Protein AF-A0A4Q9HYD7-F1 (afdb_monomer_lite)

Foldseek 3Di:
DDDPPPPDDPVLLVLLVVVVVVLCVQCVPQDDWDQPDRNARETEDEDPVSVVSVCVSLVHDPVQWDWDQDPVQKIKIKHWRCSPVRRGIHIYIYIHHHDDPVVVPPPD

Structure (mmCIF, N/CA/C/O backbone):
data_AF-A0A4Q9HYD7-F1
#
_entry.id   AF-A0A4Q9HYD7-F1
#
loop_
_atom_site.group_PDB
_atom_site.id
_atom_site.type_symbol
_atom_site.label_atom_id
_atom_site.label_alt_id
_atom_site.label_comp_id
_atom_site.label_asym_id
_atom_site.label_entity_id
_atom_site.label_seq_id
_atom_site.pdbx_PDB_ins_code
_atom_site.Cartn_x
_atom_site.Cartn_y
_atom_site.Cartn_z
_atom_site.occupancy
_atom_site.B_iso_or_equiv
_atom_site.auth_seq_id
_atom_site.auth_comp_id
_atom_site.auth_asym_id
_atom_site.auth_atom_id
_atom_site.pdbx_PDB_model_num
ATOM 1 N N . MET A 1 1 ? 25.840 14.710 13.786 1.00 45.75 1 MET A N 1
ATOM 2 C CA . MET A 1 1 ? 25.053 13.529 13.377 1.00 45.75 1 MET A CA 1
ATOM 3 C C . MET A 1 1 ? 23.839 13.461 14.286 1.00 45.75 1 MET A C 1
ATOM 5 O O . MET A 1 1 ? 23.977 13.039 15.425 1.00 45.75 1 MET A O 1
ATOM 9 N N . SER A 1 2 ? 22.697 13.997 13.852 1.00 44.12 2 SER A N 1
ATOM 10 C CA . SER A 1 2 ? 21.471 13.962 14.655 1.00 44.12 2 SER A CA 1
ATOM 11 C C . SER A 1 2 ? 20.846 12.575 14.553 1.00 44.12 2 SER A C 1
ATOM 13 O O . SER A 1 2 ? 20.419 12.176 13.473 1.00 44.12 2 SER A O 1
ATOM 15 N N . ASN A 1 3 ? 20.808 11.849 15.671 1.00 47.12 3 ASN A N 1
ATOM 16 C CA . ASN A 1 3 ? 19.965 10.668 15.821 1.00 47.12 3 ASN A CA 1
ATOM 17 C C . ASN A 1 3 ? 18.507 11.129 15.787 1.00 47.12 3 ASN A C 1
ATOM 19 O O . ASN A 1 3 ? 18.027 11.737 16.742 1.00 47.12 3 ASN A O 1
ATOM 23 N N . ILE A 1 4 ? 17.805 10.851 14.691 1.00 50.19 4 ILE A N 1
ATOM 24 C CA . ILE A 1 4 ? 16.349 10.948 14.661 1.00 50.19 4 ILE A CA 1
ATOM 25 C C . ILE A 1 4 ? 15.840 9.704 15.387 1.00 50.19 4 ILE A C 1
ATOM 27 O O . ILE A 1 4 ? 15.707 8.636 14.798 1.00 50.19 4 ILE A O 1
ATOM 31 N N . ILE A 1 5 ? 15.614 9.818 16.695 1.00 53.94 5 ILE A N 1
ATOM 32 C CA . ILE A 1 5 ? 14.708 8.894 17.370 1.00 53.94 5 ILE A CA 1
ATOM 33 C C . ILE A 1 5 ? 13.319 9.336 16.921 1.00 53.94 5 ILE A C 1
ATOM 35 O O . ILE A 1 5 ? 12.767 10.290 17.467 1.00 53.94 5 ILE A O 1
ATOM 39 N N . SER A 1 6 ? 12.789 8.709 15.873 1.00 59.41 6 SER A N 1
ATOM 40 C CA . SER A 1 6 ? 11.374 8.842 15.542 1.00 59.41 6 SER A CA 1
ATOM 41 C C . SER A 1 6 ? 10.601 8.348 16.759 1.00 59.41 6 SER A C 1
ATOM 43 O O . SER A 1 6 ? 10.663 7.168 17.095 1.00 59.41 6 SER A O 1
ATOM 45 N N . SER A 1 7 ? 9.928 9.250 17.472 1.00 59.44 7 SER A N 1
ATOM 46 C CA . SER A 1 7 ? 9.091 8.925 18.629 1.00 59.44 7 SER A CA 1
ATOM 47 C C . SER A 1 7 ? 7.773 8.289 18.180 1.00 59.44 7 SER A C 1
ATOM 49 O O . SER A 1 7 ? 6.713 8.695 18.644 1.00 59.44 7 SER A O 1
ATOM 51 N N . GLU A 1 8 ? 7.836 7.355 17.231 1.00 70.50 8 GLU A N 1
ATOM 52 C CA . GLU A 1 8 ? 6.663 6.659 16.728 1.00 70.50 8 GLU A CA 1
ATOM 53 C C . GLU A 1 8 ? 6.206 5.638 17.763 1.00 70.50 8 GLU A C 1
ATOM 55 O O . GLU A 1 8 ? 6.967 4.778 18.214 1.00 70.50 8 GLU A O 1
ATOM 60 N N . THR A 1 9 ? 4.950 5.750 18.171 1.00 84.38 9 THR A N 1
ATOM 61 C CA . THR A 1 9 ? 4.337 4.813 19.109 1.00 84.38 9 THR A CA 1
ATOM 62 C C . THR A 1 9 ? 3.493 3.792 18.359 1.00 84.38 9 THR A C 1
ATOM 64 O O . THR A 1 9 ? 2.908 4.080 17.318 1.00 84.38 9 THR A O 1
ATOM 67 N N . LEU A 1 10 ? 3.317 2.599 18.936 1.00 84.62 10 LEU A N 1
ATOM 68 C CA . LEU A 1 10 ? 2.367 1.607 18.406 1.00 84.62 10 LEU A CA 1
ATOM 69 C C . LEU A 1 10 ? 0.945 2.171 18.251 1.00 84.62 10 LEU A C 1
ATOM 71 O O . LEU A 1 10 ? 0.189 1.741 17.385 1.00 84.62 10 LEU A O 1
ATOM 75 N N . ARG A 1 11 ? 0.569 3.155 19.079 1.00 85.88 11 ARG A N 1
ATOM 76 C CA . ARG A 1 11 ? -0.727 3.832 18.978 1.00 85.88 11 ARG A CA 1
ATOM 77 C C . ARG A 1 11 ? -0.870 4.597 17.663 1.00 85.88 11 ARG A C 1
ATOM 79 O O . ARG A 1 11 ? 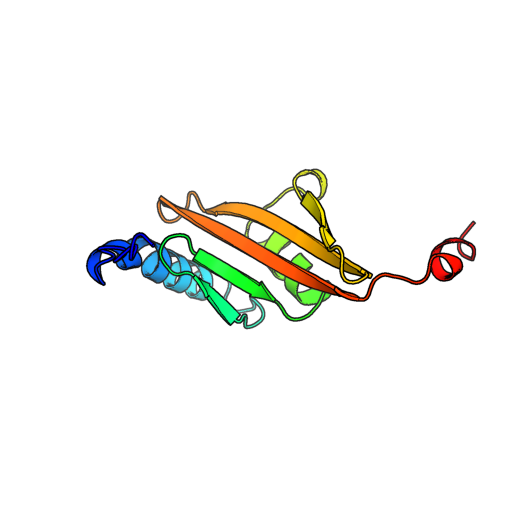-1.966 4.621 17.114 1.00 85.88 11 ARG A O 1
ATOM 86 N N . GLU A 1 12 ? 0.202 5.206 17.176 1.00 84.19 12 GLU A N 1
ATOM 87 C CA . GLU A 1 12 ? 0.202 5.993 15.938 1.00 84.19 12 GLU A CA 1
ATOM 88 C C . GLU A 1 12 ? 0.108 5.111 14.690 1.00 84.19 12 GLU A C 1
ATOM 90 O O . GLU A 1 12 ? -0.374 5.574 13.667 1.00 84.19 12 GLU A O 1
ATOM 95 N N . GLN A 1 13 ? 0.457 3.825 14.792 1.00 86.69 13 GLN A N 1
ATOM 96 C CA . GLN A 1 13 ? 0.296 2.848 13.705 1.00 86.69 13 GLN A CA 1
ATOM 97 C C . GLN A 1 13 ? -1.136 2.308 13.578 1.00 86.69 13 GLN A C 1
ATOM 99 O O . GLN A 1 13 ? -1.483 1.647 12.598 1.00 86.69 13 GLN A O 1
ATOM 104 N N . ARG A 1 14 ? -1.992 2.560 14.577 1.00 87.19 14 ARG A N 1
ATOM 105 C CA . ARG A 1 14 ? -3.351 2.008 14.634 1.00 87.19 14 ARG A CA 1
ATOM 106 C C . ARG A 1 14 ? -4.192 2.317 13.384 1.00 87.19 14 ARG A C 1
ATOM 108 O O . ARG A 1 14 ? -4.847 1.385 12.923 1.00 87.19 14 ARG A O 1
ATOM 115 N N . PRO A 1 15 ? -4.197 3.541 12.820 1.00 85.75 15 PRO A N 1
ATOM 116 C CA . PRO A 1 15 ? -4.989 3.835 11.626 1.00 85.75 15 PRO A CA 1
ATOM 117 C C . PRO A 1 15 ? -4.572 2.998 10.411 1.00 85.75 15 PRO A C 1
ATOM 119 O O . PRO A 1 15 ? -5.436 2.451 9.733 1.00 85.75 15 PRO A O 1
ATOM 122 N N . ALA A 1 16 ? -3.268 2.815 10.177 1.00 86.81 16 ALA A N 1
ATOM 123 C CA . ALA A 1 16 ? -2.770 1.991 9.074 1.00 86.81 16 ALA A CA 1
ATOM 124 C C . ALA A 1 16 ? -3.152 0.511 9.240 1.00 86.81 16 ALA A C 1
ATOM 126 O O . ALA A 1 16 ? -3.561 -0.137 8.280 1.00 86.81 16 ALA A O 1
ATOM 127 N N . LEU A 1 17 ? -3.083 -0.019 10.467 1.00 88.69 17 LEU A N 1
ATOM 128 C CA . LEU A 1 17 ? -3.522 -1.388 10.760 1.00 88.69 17 LEU A CA 1
ATOM 129 C C . LEU A 1 17 ? -5.034 -1.562 10.561 1.00 88.69 17 LEU A C 1
ATOM 131 O O . LEU A 1 17 ? -5.466 -2.576 10.026 1.00 88.69 17 LEU A O 1
ATOM 135 N N . GLN A 1 18 ? -5.836 -0.569 10.952 1.00 89.19 18 GLN A N 1
ATOM 136 C CA . GLN A 1 18 ? -7.282 -0.571 10.711 1.00 89.19 18 GLN A CA 1
ATOM 137 C C . GLN A 1 18 ? -7.619 -0.459 9.220 1.00 89.19 18 GLN A C 1
ATOM 139 O O . GLN A 1 18 ? -8.571 -1.087 8.768 1.00 89.19 18 GLN A O 1
ATOM 144 N N . ALA A 1 19 ? -6.841 0.310 8.455 1.00 87.62 19 ALA A N 1
ATOM 145 C CA . ALA A 1 19 ? -6.970 0.371 7.003 1.00 87.62 19 ALA A CA 1
ATOM 146 C C . ALA A 1 19 ? -6.678 -0.993 6.366 1.00 87.62 19 ALA A C 1
ATOM 148 O O . ALA A 1 19 ? -7.453 -1.453 5.534 1.00 87.62 19 ALA A O 1
ATOM 149 N N . LEU A 1 20 ? -5.609 -1.668 6.800 1.00 89.25 20 LEU A N 1
ATOM 150 C CA . LEU A 1 20 ? -5.258 -2.999 6.306 1.00 89.25 20 LEU A CA 1
ATOM 151 C C . LEU A 1 20 ? -6.357 -4.034 6.594 1.00 89.25 20 LEU A C 1
ATOM 153 O O . LEU A 1 20 ? -6.701 -4.813 5.710 1.00 89.25 20 LEU A O 1
ATOM 157 N N . ASP A 1 21 ? -6.917 -4.017 7.804 1.00 91.38 21 ASP A N 1
ATOM 158 C CA . ASP A 1 21 ? -8.007 -4.912 8.212 1.00 91.38 21 ASP A CA 1
ATOM 159 C C . ASP A 1 21 ? -9.263 -4.696 7.349 1.00 91.38 21 ASP A C 1
ATOM 161 O O . ASP A 1 21 ? -9.786 -5.637 6.755 1.00 91.38 21 ASP A O 1
ATOM 165 N N . ARG A 1 22 ? -9.675 -3.435 7.151 1.00 89.81 22 ARG A N 1
ATOM 166 C CA . ARG A 1 22 ? -10.811 -3.090 6.277 1.00 89.81 22 ARG A CA 1
ATOM 167 C C . ARG A 1 22 ? -10.591 -3.499 4.826 1.00 89.81 22 ARG A C 1
ATOM 169 O O . ARG A 1 22 ? -11.509 -4.019 4.201 1.00 89.81 22 ARG A O 1
ATOM 176 N N . LEU A 1 23 ? -9.384 -3.301 4.294 1.00 89.50 23 LEU A N 1
ATOM 177 C CA . LEU A 1 23 ? -9.052 -3.730 2.935 1.00 89.50 23 LEU A CA 1
ATOM 178 C C . LEU A 1 23 ? -9.159 -5.251 2.784 1.00 89.50 23 LEU A C 1
ATOM 180 O O . LEU A 1 23 ? -9.656 -5.722 1.764 1.00 89.50 23 LEU A O 1
ATOM 184 N N . ALA A 1 24 ? -8.746 -6.014 3.798 1.00 92.38 24 ALA A N 1
ATOM 185 C CA . ALA A 1 24 ? -8.887 -7.467 3.797 1.00 92.38 24 ALA A CA 1
ATOM 186 C C . ALA A 1 24 ? -10.361 -7.914 3.850 1.00 92.38 24 ALA A C 1
ATOM 188 O O . ALA A 1 24 ? -10.726 -8.883 3.184 1.00 92.38 24 ALA A O 1
ATOM 189 N N . GLU A 1 25 ? -11.212 -7.200 4.593 1.00 93.38 25 GLU A N 1
ATOM 190 C CA . GLU A 1 25 ? -12.657 -7.461 4.653 1.00 93.38 25 GLU A CA 1
ATOM 191 C C . GLU A 1 25 ? -13.379 -7.107 3.342 1.00 93.38 25 GLU A C 1
ATOM 193 O O . GLU A 1 25 ? -14.195 -7.889 2.850 1.00 93.38 25 GLU A O 1
ATOM 198 N N . GLN A 1 26 ? -13.085 -5.939 2.764 1.00 92.25 26 GLN A N 1
ATOM 199 C CA . GLN A 1 26 ? -13.751 -5.419 1.563 1.00 92.25 26 GLN A CA 1
ATOM 200 C C . GLN A 1 26 ? -13.260 -6.097 0.277 1.00 92.25 26 GLN A C 1
ATOM 202 O O . GLN A 1 26 ? -14.034 -6.296 -0.662 1.00 92.25 26 GLN A O 1
ATOM 207 N N . HIS A 1 27 ? -11.985 -6.491 0.239 1.00 93.31 27 HIS A N 1
ATOM 208 C CA . HIS A 1 27 ? -11.334 -7.070 -0.933 1.00 93.31 27 HIS A CA 1
ATOM 209 C C . HIS A 1 27 ? -10.617 -8.383 -0.578 1.00 93.31 27 HIS A C 1
ATOM 211 O O . HIS A 1 27 ? -9.393 -8.474 -0.674 1.00 93.31 27 HIS A O 1
ATOM 217 N N . PRO A 1 28 ? -11.347 -9.462 -0.241 1.00 94.81 28 PRO A N 1
ATOM 218 C CA . PRO A 1 28 ? -10.734 -10.731 0.169 1.00 94.81 28 PRO A CA 1
ATOM 219 C C . PRO A 1 28 ? -9.906 -11.409 -0.940 1.00 94.81 28 PRO A C 1
ATOM 221 O O . PRO A 1 28 ? -9.110 -12.303 -0.664 1.00 94.81 28 PRO A O 1
ATOM 224 N N . GLY A 1 29 ? -10.094 -11.003 -2.201 1.00 94.44 29 GLY A N 1
ATOM 225 C CA . GLY A 1 29 ? -9.307 -11.465 -3.348 1.00 94.44 29 GLY A CA 1
ATOM 226 C C . GLY A 1 29 ? -8.047 -10.643 -3.630 1.00 94.44 29 GLY A C 1
ATOM 227 O O . GLY A 1 29 ? -7.353 -10.931 -4.605 1.00 94.44 29 GLY A O 1
ATOM 228 N N . LEU A 1 30 ? -7.761 -9.610 -2.830 1.00 93.94 30 LEU A N 1
ATOM 229 C CA . LEU A 1 30 ? -6.631 -8.722 -3.066 1.00 93.94 30 LEU A CA 1
ATOM 230 C C . LEU A 1 30 ? -5.309 -9.494 -2.921 1.00 93.94 30 LEU A C 1
ATOM 232 O O . LEU A 1 30 ? -5.104 -10.179 -1.913 1.00 93.94 30 LEU A O 1
ATOM 236 N N . PRO A 1 31 ? -4.386 -9.412 -3.895 1.00 95.06 31 PRO A N 1
ATOM 237 C CA . PRO A 1 31 ? -3.132 -10.142 -3.806 1.00 95.06 31 PRO A CA 1
ATOM 238 C C . PRO A 1 31 ? -2.319 -9.725 -2.582 1.00 95.06 31 PRO A C 1
ATOM 240 O O . PRO A 1 31 ? -2.185 -8.537 -2.287 1.00 95.06 31 PRO A O 1
ATOM 243 N N . SER A 1 32 ? -1.703 -10.704 -1.917 1.00 93.44 32 SER A N 1
ATOM 244 C CA . SER A 1 32 ? -0.824 -10.454 -0.774 1.00 93.44 32 SER A CA 1
ATOM 245 C C . SER A 1 32 ? 0.290 -9.468 -1.131 1.00 93.44 32 SER A C 1
ATOM 247 O O . SER A 1 32 ? 0.879 -9.557 -2.218 1.00 93.44 32 SER A O 1
ATOM 249 N N . ALA A 1 33 ? 0.643 -8.608 -0.183 1.00 92.06 33 ALA A N 1
ATOM 250 C CA . ALA A 1 33 ? 1.664 -7.592 -0.362 1.00 92.06 33 ALA A CA 1
ATOM 251 C C . ALA A 1 33 ? 2.593 -7.497 0.854 1.00 92.06 33 ALA A C 1
ATOM 253 O O . ALA A 1 33 ? 2.288 -8.000 1.935 1.00 92.06 33 ALA A O 1
ATOM 254 N N . TYR A 1 34 ? 3.752 -6.878 0.656 1.00 91.94 34 TYR A N 1
ATOM 255 C CA . TYR A 1 34 ? 4.691 -6.573 1.726 1.00 91.94 34 TYR A CA 1
ATOM 256 C C . TYR A 1 34 ? 4.352 -5.210 2.337 1.00 91.94 34 TYR A C 1
ATOM 258 O O . TYR A 1 34 ? 4.215 -4.229 1.611 1.00 91.94 34 TYR A O 1
ATOM 266 N N . ILE A 1 35 ? 4.225 -5.149 3.663 1.00 91.06 35 ILE A N 1
ATOM 267 C CA . ILE A 1 35 ? 3.983 -3.901 4.395 1.00 91.06 35 ILE A CA 1
ATOM 268 C C . ILE A 1 35 ? 5.337 -3.243 4.663 1.00 91.06 35 ILE A C 1
ATOM 270 O O . ILE A 1 35 ? 6.134 -3.750 5.452 1.00 91.06 35 ILE A O 1
ATOM 274 N N . ALA A 1 36 ? 5.608 -2.138 3.976 1.00 85.31 36 ALA A N 1
ATOM 275 C CA . ALA A 1 36 ? 6.875 -1.415 4.045 1.00 85.31 36 ALA A CA 1
ATOM 276 C C . ALA A 1 36 ? 6.879 -0.308 5.111 1.00 85.31 36 ALA A C 1
ATOM 278 O O . ALA A 1 36 ? 7.946 0.098 5.571 1.00 85.31 36 ALA A O 1
ATOM 279 N N . GLY A 1 37 ? 5.697 0.149 5.524 1.00 82.06 37 GLY A N 1
ATOM 280 C CA . GLY A 1 37 ? 5.511 1.232 6.480 1.00 82.06 37 GLY A CA 1
ATOM 281 C C . GLY A 1 37 ? 4.122 1.176 7.107 1.00 82.06 37 GLY A C 1
ATOM 282 O O . GLY A 1 37 ? 3.170 0.684 6.504 1.00 82.06 37 GLY A O 1
ATOM 283 N N . THR A 1 38 ? 4.033 1.630 8.356 1.00 78.62 38 THR A N 1
ATOM 284 C CA . THR A 1 38 ? 2.807 1.560 9.173 1.00 78.62 38 THR A CA 1
ATOM 285 C C . THR A 1 38 ? 2.381 2.913 9.738 1.00 78.62 38 THR A C 1
ATOM 287 O O . THR A 1 38 ? 1.407 2.979 10.481 1.00 78.62 38 THR A O 1
ATOM 290 N N . ARG A 1 39 ? 3.129 3.984 9.452 1.00 76.69 39 ARG A N 1
ATOM 291 C CA . ARG A 1 39 ? 2.728 5.362 9.771 1.00 76.69 39 ARG A CA 1
ATOM 292 C C . ARG A 1 39 ? 1.664 5.815 8.771 1.00 76.69 39 ARG A C 1
ATOM 294 O O . ARG A 1 39 ? 0.552 6.154 9.155 1.00 76.69 39 ARG A O 1
ATOM 301 N N . ASP A 1 40 ? 2.031 5.704 7.503 1.00 79.50 40 ASP A N 1
ATOM 302 C CA . ASP A 1 40 ? 1.156 5.640 6.341 1.00 79.50 40 ASP A CA 1
ATOM 303 C C . ASP A 1 40 ? 1.185 4.170 5.884 1.00 79.50 40 ASP A C 1
ATOM 305 O O . ASP A 1 40 ? 2.213 3.506 6.060 1.00 79.50 40 ASP A O 1
ATOM 309 N N . LEU A 1 41 ? 0.076 3.610 5.389 1.00 87.38 41 LEU A N 1
ATOM 310 C CA . LEU A 1 41 ? 0.058 2.205 4.966 1.00 87.38 41 LEU A CA 1
ATOM 311 C C . LEU A 1 41 ? 0.808 2.082 3.634 1.00 87.38 41 LEU A C 1
ATOM 313 O O . LEU A 1 41 ? 0.219 2.206 2.561 1.00 87.38 41 LEU A O 1
ATOM 317 N N . ASP A 1 42 ? 2.118 1.858 3.713 1.00 89.12 42 ASP A N 1
ATOM 318 C CA . ASP A 1 42 ? 2.978 1.645 2.552 1.00 89.12 42 ASP A CA 1
ATOM 319 C C . ASP A 1 42 ? 3.002 0.155 2.196 1.00 89.12 42 ASP A C 1
ATOM 321 O O . ASP A 1 42 ? 3.402 -0.700 2.992 1.00 89.12 42 ASP A O 1
ATOM 325 N N . VAL A 1 43 ? 2.607 -0.151 0.966 1.00 90.69 43 VAL A N 1
ATOM 326 C CA . VAL A 1 43 ? 2.409 -1.501 0.455 1.00 90.69 43 VAL A CA 1
ATOM 327 C C . VAL A 1 43 ? 3.259 -1.714 -0.791 1.00 90.69 43 VAL A C 1
ATOM 329 O O . VAL A 1 43 ? 3.090 -1.041 -1.807 1.00 90.69 43 VAL A O 1
ATOM 332 N N . GLN A 1 44 ? 4.149 -2.700 -0.737 1.00 91.88 44 GLN A N 1
ATOM 333 C CA . GLN A 1 44 ? 4.903 -3.165 -1.892 1.00 91.88 44 GLN A CA 1
ATOM 334 C C . GLN A 1 44 ? 4.282 -4.435 -2.460 1.00 91.88 44 GLN A C 1
ATOM 336 O O . GLN A 1 44 ? 4.193 -5.466 -1.786 1.00 91.88 44 GLN A O 1
ATOM 341 N N . VAL A 1 45 ? 3.926 -4.396 -3.737 1.00 92.12 45 VAL A N 1
ATOM 342 C CA . VAL A 1 45 ? 3.434 -5.566 -4.468 1.00 92.12 45 VAL A CA 1
ATOM 343 C C . VAL A 1 45 ? 4.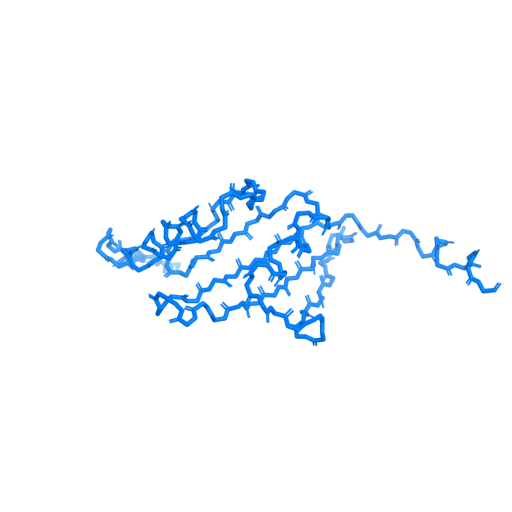511 -6.131 -5.391 1.00 92.12 45 VAL A C 1
ATOM 345 O O . VAL A 1 45 ? 5.498 -5.475 -5.719 1.00 92.12 45 VAL A O 1
ATOM 348 N N . ARG A 1 46 ? 4.343 -7.396 -5.784 1.00 88.56 46 ARG A N 1
ATOM 349 C CA . ARG A 1 46 ? 5.389 -8.171 -6.472 1.00 88.56 46 ARG A CA 1
ATOM 350 C C . ARG A 1 46 ? 5.385 -8.048 -7.994 1.00 88.56 46 ARG A C 1
ATOM 352 O O . ARG A 1 46 ? 6.352 -8.457 -8.624 1.00 88.56 46 ARG A O 1
ATOM 359 N N . SER A 1 47 ? 4.294 -7.580 -8.592 1.00 89.25 47 SER A N 1
ATOM 360 C CA . SER A 1 47 ? 4.124 -7.575 -10.046 1.00 89.25 47 SER A CA 1
ATOM 361 C C . SER A 1 47 ? 3.175 -6.471 -10.496 1.00 89.25 47 SER A C 1
ATOM 363 O O . SER A 1 47 ? 2.364 -5.985 -9.707 1.00 89.25 47 SER A O 1
ATOM 365 N N . ALA A 1 48 ? 3.246 -6.118 -11.782 1.00 87.81 48 ALA A N 1
ATOM 366 C CA . ALA A 1 48 ? 2.316 -5.179 -12.405 1.00 87.81 48 ALA A CA 1
ATOM 367 C C . ALA A 1 48 ? 0.858 -5.661 -12.298 1.00 87.81 48 ALA A C 1
ATOM 369 O O . ALA A 1 48 ? -0.035 -4.871 -12.025 1.00 87.81 48 ALA A O 1
ATOM 370 N N . THR A 1 49 ? 0.612 -6.970 -12.418 1.00 91.75 49 THR A N 1
ATOM 371 C CA . THR A 1 49 ? -0.731 -7.545 -12.243 1.00 91.75 49 THR A CA 1
ATOM 372 C C . THR A 1 49 ? -1.253 -7.363 -10.819 1.00 91.75 49 THR A C 1
ATOM 374 O O . THR A 1 49 ? -2.416 -7.026 -10.633 1.00 91.75 49 THR A O 1
ATOM 377 N N . HIS A 1 50 ? -0.408 -7.563 -9.801 1.00 93.38 50 HIS A N 1
ATOM 378 C CA . HIS A 1 50 ? -0.825 -7.314 -8.419 1.00 93.38 50 HIS A CA 1
ATOM 379 C C . HIS A 1 50 ? -1.072 -5.825 -8.188 1.00 93.38 50 HIS A C 1
ATOM 381 O O . HIS A 1 50 ? -2.036 -5.465 -7.527 1.00 93.38 50 HIS A O 1
ATOM 387 N N . PHE A 1 51 ? -0.223 -4.968 -8.749 1.00 90.69 51 PHE A N 1
ATOM 388 C CA . PHE A 1 51 ? -0.388 -3.522 -8.677 1.00 90.69 51 PHE A CA 1
ATOM 389 C C . PHE A 1 51 ? -1.720 -3.064 -9.266 1.00 90.69 51 PHE A C 1
ATOM 391 O O . PHE A 1 51 ? -2.428 -2.290 -8.630 1.00 90.69 51 PHE A O 1
ATOM 398 N N . GLU A 1 52 ? -2.099 -3.609 -10.418 1.00 90.31 52 GLU A N 1
ATOM 399 C CA . GLU A 1 52 ? -3.370 -3.293 -11.061 1.00 90.31 52 GLU A CA 1
ATOM 400 C C . GLU A 1 52 ? -4.573 -3.765 -10.236 1.00 90.31 52 GLU A C 1
ATOM 402 O O . GLU A 1 52 ? -5.509 -2.999 -10.031 1.00 90.31 52 GLU A O 1
ATOM 407 N N . ALA A 1 53 ? -4.512 -4.970 -9.658 1.00 93.88 53 ALA A N 1
ATOM 408 C CA . ALA A 1 53 ? -5.558 -5.452 -8.754 1.00 93.88 53 ALA A CA 1
ATOM 409 C C . ALA A 1 53 ? -5.732 -4.539 -7.524 1.00 93.88 53 ALA A C 1
ATOM 411 O O . ALA A 1 53 ? -6.853 -4.286 -7.087 1.00 93.88 53 ALA A O 1
ATOM 412 N N . TRP A 1 54 ? -4.627 -4.013 -6.982 1.00 92.44 54 TRP A N 1
ATOM 413 C CA . TRP A 1 54 ? -4.658 -3.026 -5.900 1.00 92.44 54 TRP A CA 1
ATOM 414 C C . TRP A 1 54 ? -5.224 -1.675 -6.348 1.00 92.44 54 TRP A C 1
ATOM 416 O O . TRP A 1 54 ? -6.010 -1.081 -5.613 1.00 92.44 54 TRP A O 1
ATOM 426 N N . ARG A 1 55 ? -4.876 -1.202 -7.550 1.00 91.75 55 ARG A N 1
ATOM 427 C CA . ARG A 1 55 ? -5.420 0.035 -8.130 1.00 91.75 55 ARG A CA 1
ATOM 428 C C . ARG A 1 55 ? -6.938 -0.051 -8.290 1.00 91.75 55 ARG A C 1
ATOM 430 O O . ARG A 1 55 ? -7.649 0.864 -7.881 1.00 91.75 55 ARG A O 1
ATOM 437 N N . GLU A 1 56 ? -7.423 -1.148 -8.869 1.00 91.88 56 GLU A N 1
ATOM 438 C CA . GLU A 1 56 ? -8.849 -1.393 -9.096 1.00 91.88 56 GLU A CA 1
ATOM 439 C C . GLU A 1 56 ? -9.627 -1.509 -7.788 1.00 91.88 56 GLU A C 1
ATOM 441 O O . GLU A 1 56 ? -10.672 -0.875 -7.648 1.00 91.88 56 GLU A O 1
ATOM 446 N N . ALA A 1 57 ? -9.105 -2.261 -6.813 1.00 91.00 57 ALA A N 1
ATOM 447 C CA . ALA A 1 57 ? -9.731 -2.400 -5.501 1.00 91.00 57 ALA A CA 1
ATOM 448 C C . ALA A 1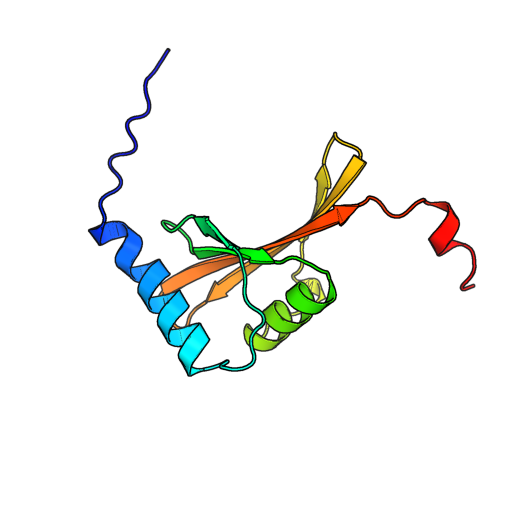 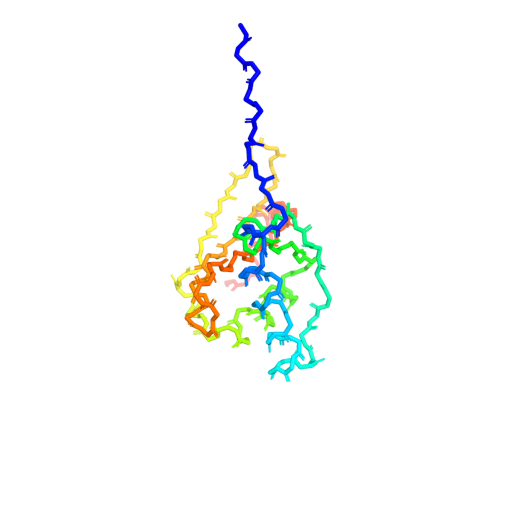57 ? -9.884 -1.049 -4.789 1.00 91.00 57 ALA A C 1
ATOM 450 O O . ALA A 1 57 ? -10.929 -0.769 -4.213 1.00 91.00 57 ALA A O 1
ATOM 451 N N . LEU A 1 58 ? -8.870 -0.188 -4.892 1.00 88.50 58 LEU A N 1
ATOM 452 C CA . LEU A 1 58 ? -8.870 1.148 -4.297 1.00 88.50 58 LEU A CA 1
ATOM 453 C C . LEU A 1 58 ? -9.591 2.205 -5.154 1.00 88.50 58 LEU A C 1
ATOM 455 O O . LEU A 1 58 ? -9.601 3.377 -4.782 1.00 88.50 58 LEU A O 1
ATOM 459 N N . GLY A 1 59 ? -10.1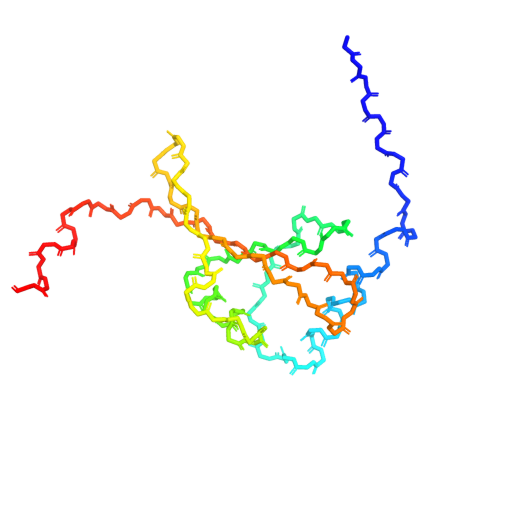70 1.825 -6.300 1.00 88.69 59 GLY A N 1
ATOM 460 C CA . GLY A 1 59 ? -10.907 2.738 -7.179 1.00 88.69 59 GLY A CA 1
ATOM 461 C C . GLY A 1 59 ? -10.054 3.862 -7.779 1.00 88.69 59 GLY A C 1
ATOM 462 O O . GLY A 1 59 ? -10.580 4.924 -8.106 1.00 88.69 59 GLY A O 1
ATOM 463 N N . ILE A 1 60 ? -8.741 3.656 -7.909 1.00 85.56 60 ILE A N 1
ATOM 464 C CA . ILE A 1 60 ? -7.801 4.690 -8.355 1.00 85.56 60 ILE A CA 1
ATOM 465 C C . ILE A 1 60 ? -7.814 4.799 -9.875 1.00 85.56 60 ILE A C 1
ATOM 467 O O . ILE A 1 60 ? -7.623 3.805 -10.567 1.00 85.56 60 ILE A O 1
ATOM 471 N N . ASP A 1 61 ? -7.995 6.004 -10.414 1.00 86.06 61 ASP A N 1
ATOM 472 C CA . ASP A 1 61 ? -7.897 6.258 -11.856 1.00 86.06 61 ASP A CA 1
ATOM 473 C C . ASP A 1 61 ? -6.499 5.849 -12.382 1.00 86.06 61 ASP A C 1
ATOM 475 O O . ASP A 1 61 ? -5.495 6.256 -11.791 1.00 86.06 61 ASP A O 1
ATOM 479 N N . PRO A 1 62 ? -6.383 5.075 -13.482 1.00 84.19 62 PRO A N 1
ATOM 480 C CA . PRO A 1 62 ? -5.096 4.791 -14.123 1.00 84.19 62 PRO A CA 1
ATOM 481 C C . PRO A 1 62 ? -4.240 6.035 -14.409 1.00 84.19 62 PRO A C 1
ATOM 483 O O . PRO A 1 62 ? -3.016 5.955 -14.369 1.00 84.19 62 PRO A O 1
ATOM 486 N N . MET A 1 63 ? -4.863 7.187 -14.674 1.00 82.50 63 MET A N 1
ATOM 487 C CA . MET A 1 63 ? -4.180 8.464 -14.918 1.00 82.50 63 MET A CA 1
ATOM 488 C C . MET A 1 63 ? -3.664 9.142 -13.644 1.00 82.50 63 MET A C 1
ATOM 490 O O . MET A 1 63 ? -2.885 10.087 -13.736 1.00 82.50 63 MET A O 1
ATOM 494 N N . ALA A 1 64 ? -4.061 8.662 -12.464 1.00 80.62 64 ALA A N 1
ATOM 495 C CA . ALA A 1 64 ? -3.552 9.119 -11.172 1.00 80.62 64 ALA A CA 1
ATOM 496 C C . ALA A 1 64 ? -2.316 8.325 -10.695 1.00 80.62 64 ALA A C 1
ATOM 498 O O . ALA A 1 64 ? -1.848 8.527 -9.574 1.00 80.62 64 ALA A O 1
ATOM 499 N N . VAL A 1 65 ? -1.797 7.403 -11.514 1.00 82.38 65 VAL A N 1
ATOM 500 C CA . VAL A 1 65 ? -0.600 6.616 -11.198 1.00 82.38 65 VAL A CA 1
ATOM 501 C C . VAL A 1 65 ? 0.665 7.393 -11.557 1.00 82.38 65 VAL A C 1
ATOM 503 O O . VAL A 1 65 ? 0.864 7.774 -12.708 1.00 82.38 65 VAL A O 1
ATOM 506 N N . ASP A 1 66 ? 1.565 7.555 -10.586 1.00 82.31 66 ASP A N 1
ATOM 507 C CA . ASP A 1 66 ? 2.878 8.156 -10.802 1.00 82.31 66 ASP A CA 1
ATOM 508 C C . ASP A 1 66 ? 3.909 7.089 -11.218 1.00 82.31 66 ASP A C 1
ATOM 510 O O . ASP A 1 66 ? 4.072 6.035 -10.596 1.00 82.31 66 ASP A O 1
ATOM 514 N N . SER A 1 67 ? 4.704 7.385 -12.244 1.00 77.62 67 SER A N 1
ATOM 515 C CA . SER A 1 67 ? 5.876 6.580 -12.609 1.00 77.62 67 SER A CA 1
ATOM 516 C C . SER A 1 67 ? 7.159 7.345 -12.307 1.00 77.62 67 SER A C 1
ATOM 518 O O . SER A 1 67 ? 7.292 8.507 -12.699 1.00 77.62 67 SER A O 1
ATOM 520 N N . ARG A 1 68 ? 8.128 6.704 -11.647 1.00 75.00 68 ARG A N 1
ATOM 521 C CA . ARG A 1 68 ? 9.464 7.274 -11.424 1.00 75.00 68 ARG A CA 1
ATOM 522 C C . ARG A 1 68 ? 10.544 6.258 -11.767 1.00 75.00 68 ARG A C 1
ATOM 524 O O . ARG A 1 68 ? 10.548 5.142 -11.254 1.00 75.00 68 ARG A O 1
ATOM 531 N N . GLU A 1 69 ? 11.497 6.669 -12.590 1.00 69.88 69 GLU A N 1
ATOM 532 C CA . GLU A 1 69 ? 12.720 5.899 -12.808 1.00 69.88 69 GLU A CA 1
ATOM 533 C C . GLU A 1 69 ? 13.661 6.062 -11.613 1.00 69.88 69 GLU A C 1
ATOM 535 O O . GLU A 1 69 ? 13.852 7.164 -11.091 1.00 69.88 69 GLU A O 1
ATOM 540 N N . TRP A 1 70 ? 14.239 4.954 -11.159 1.00 66.12 70 TRP A N 1
ATOM 541 C CA . TRP A 1 70 ? 15.315 4.956 -10.178 1.00 66.12 70 TRP A CA 1
ATOM 542 C C . TRP A 1 70 ? 16.669 4.957 -10.882 1.00 66.12 70 TRP A C 1
ATOM 544 O O . TRP A 1 70 ? 16.853 4.344 -11.933 1.00 66.12 70 TRP A O 1
ATOM 554 N N . THR A 1 71 ? 17.655 5.607 -10.260 1.00 56.84 71 THR A N 1
ATOM 555 C CA . THR A 1 71 ? 19.025 5.762 -10.784 1.00 56.84 71 THR A CA 1
ATOM 556 C C . THR A 1 71 ? 19.729 4.426 -11.064 1.00 56.84 71 THR A C 1
ATOM 558 O O . THR A 1 71 ? 20.721 4.392 -11.785 1.00 56.84 71 THR A O 1
ATOM 561 N N . THR A 1 72 ? 19.225 3.320 -10.510 1.00 64.56 72 THR A N 1
ATOM 562 C CA . THR A 1 72 ? 19.707 1.947 -10.726 1.00 64.56 72 THR A CA 1
ATOM 563 C C . THR A 1 72 ? 19.263 1.329 -12.056 1.00 64.56 72 THR A C 1
ATOM 565 O O . THR A 1 72 ? 19.666 0.207 -12.350 1.00 64.56 72 THR A O 1
ATOM 568 N N . GLY A 1 73 ? 18.471 2.035 -12.874 1.00 62.78 73 GLY A N 1
ATOM 569 C CA . GLY A 1 73 ? 17.882 1.472 -14.093 1.00 62.78 73 GLY A CA 1
ATOM 570 C C . GLY A 1 73 ? 16.689 0.559 -13.801 1.00 62.78 73 GLY A C 1
ATOM 571 O O . GLY A 1 73 ? 16.384 -0.330 -14.584 1.00 62.78 73 GLY A O 1
ATOM 572 N N . GLU A 1 74 ? 16.029 0.747 -12.660 1.00 64.75 74 GLU A N 1
ATOM 573 C CA . GLU A 1 74 ? 14.759 0.104 -12.321 1.00 64.75 74 GLU A CA 1
ATOM 574 C C . GLU A 1 74 ? 13.631 1.130 -12.466 1.00 64.75 74 GLU A C 1
ATOM 576 O O . GLU A 1 74 ? 13.797 2.307 -12.131 1.00 64.75 74 GLU A O 1
ATOM 581 N N . THR A 1 75 ? 12.470 0.702 -12.955 1.00 66.12 75 THR A N 1
ATOM 582 C CA . THR A 1 75 ? 11.283 1.557 -13.033 1.00 66.12 75 THR A CA 1
ATOM 583 C C . THR A 1 75 ? 10.399 1.269 -11.830 1.00 66.12 75 THR A C 1
ATOM 585 O O . THR A 1 75 ? 9.908 0.154 -11.657 1.00 66.12 75 THR A O 1
ATOM 588 N N . VAL A 1 76 ? 10.154 2.278 -10.998 1.00 66.12 76 VAL A N 1
ATOM 589 C CA . VAL A 1 76 ? 9.190 2.170 -9.903 1.00 66.12 76 VAL A CA 1
ATOM 590 C C . VAL A 1 76 ? 7.876 2.785 -10.356 1.00 66.12 76 VAL A C 1
ATOM 592 O O . VAL A 1 76 ? 7.802 3.975 -10.666 1.00 66.12 76 VAL A O 1
ATOM 595 N N . LEU A 1 77 ? 6.825 1.970 -10.372 1.00 66.75 77 LEU A N 1
ATOM 596 C CA . LEU A 1 77 ? 5.458 2.460 -10.503 1.00 66.75 77 LEU A CA 1
ATOM 597 C C . LEU A 1 77 ? 4.879 2.589 -9.099 1.00 66.75 77 LEU A C 1
ATOM 599 O O . LEU A 1 77 ? 4.952 1.656 -8.297 1.00 66.75 77 LEU A O 1
ATOM 603 N N . ALA A 1 78 ? 4.333 3.753 -8.779 1.00 67.12 78 ALA A N 1
ATOM 604 C CA . ALA A 1 78 ? 3.733 4.001 -7.483 1.00 67.12 78 ALA A CA 1
ATOM 605 C C . ALA A 1 78 ? 2.478 4.845 -7.651 1.00 67.12 78 ALA A C 1
ATOM 607 O O . ALA A 1 78 ? 2.460 5.816 -8.390 1.00 67.12 78 ALA A O 1
ATOM 608 N N . PHE A 1 79 ? 1.441 4.533 -6.896 1.00 63.50 79 PHE A N 1
ATOM 609 C CA . PHE A 1 79 ? 0.378 5.494 -6.657 1.00 63.50 79 PHE A CA 1
ATOM 610 C C . PHE A 1 79 ? 0.193 5.653 -5.159 1.00 63.50 79 PHE A C 1
ATOM 612 O O . PHE A 1 79 ? 0.426 4.737 -4.365 1.00 63.50 79 PHE A O 1
ATOM 619 N N . VAL A 1 80 ? -0.204 6.853 -4.765 1.00 62.56 80 VAL A N 1
ATOM 620 C CA . VAL A 1 80 ? -0.676 7.109 -3.412 1.00 62.56 80 VAL A CA 1
ATOM 621 C C . VAL A 1 80 ? -2.185 7.213 -3.507 1.00 62.56 80 VAL A C 1
ATOM 623 O O . VAL A 1 80 ? -2.712 8.169 -4.066 1.00 62.56 80 VAL A O 1
ATOM 626 N N . ALA A 1 81 ? -2.875 6.214 -2.973 1.00 60.12 81 ALA A N 1
ATOM 627 C CA . ALA A 1 81 ? -4.299 6.295 -2.730 1.00 60.12 81 ALA A CA 1
ATOM 628 C C . ALA A 1 81 ? -4.511 6.941 -1.359 1.00 60.12 81 ALA A C 1
ATOM 630 O O . ALA A 1 81 ? -3.963 6.505 -0.348 1.00 60.12 81 ALA A O 1
ATOM 631 N N . GLN A 1 82 ? -5.337 7.975 -1.276 1.00 54.34 82 GLN A N 1
ATOM 632 C CA . GLN A 1 82 ? -5.952 8.289 0.009 1.00 54.34 82 GLN A CA 1
ATOM 633 C C . GLN A 1 82 ? -7.049 7.238 0.198 1.00 54.34 82 GLN A C 1
ATOM 635 O O . GLN A 1 82 ? -8.064 7.301 -0.489 1.00 54.34 82 GLN A O 1
ATOM 640 N N . ALA A 1 83 ? -6.851 6.238 1.063 1.00 54.94 83 ALA A N 1
ATOM 641 C CA . ALA A 1 83 ? -7.972 5.384 1.441 1.00 54.94 83 ALA A CA 1
ATOM 642 C C . ALA A 1 83 ? -8.864 6.194 2.387 1.00 54.94 83 ALA A C 1
ATOM 644 O O . ALA A 1 83 ? -8.660 6.221 3.605 1.00 54.94 83 ALA A O 1
ATOM 645 N N . GLU A 1 84 ? -9.844 6.893 1.815 1.00 55.22 84 GLU A N 1
ATOM 646 C CA . GLU A 1 84 ? -10.829 7.663 2.585 1.00 55.22 84 GLU A CA 1
ATOM 647 C C . GLU A 1 84 ? -11.573 6.769 3.599 1.00 55.22 84 GLU A C 1
ATOM 649 O O . GLU A 1 84 ? -11.943 7.222 4.680 1.00 55.22 84 GLU A O 1
ATOM 654 N N . GLU A 1 85 ? -11.669 5.467 3.310 1.00 52.59 85 GLU A N 1
ATOM 655 C CA . GLU A 1 85 ? -12.319 4.420 4.111 1.00 52.59 85 GLU A CA 1
ATOM 656 C C . GLU A 1 85 ? -11.703 4.183 5.506 1.00 52.59 85 GLU A C 1
ATOM 658 O O . GLU A 1 85 ? -12.337 3.550 6.350 1.00 52.59 85 GLU A O 1
ATOM 663 N N . ALA A 1 86 ? -10.500 4.686 5.817 1.00 52.34 86 ALA A N 1
ATOM 664 C CA . ALA A 1 86 ? -9.885 4.518 7.146 1.00 52.34 86 ALA A CA 1
ATOM 665 C C . ALA A 1 86 ? -9.119 5.730 7.688 1.00 52.34 86 ALA A C 1
ATOM 667 O O . ALA A 1 86 ? -8.542 5.654 8.774 1.00 52.34 86 ALA A O 1
ATOM 668 N N . GLY A 1 87 ? -9.136 6.853 6.966 1.00 64.31 87 GLY A N 1
ATOM 669 C CA . GLY A 1 87 ? -8.437 8.075 7.371 1.00 64.31 87 GLY A CA 1
ATOM 670 C C . GLY A 1 87 ? -6.910 7.943 7.398 1.00 64.31 87 GLY A C 1
ATOM 671 O O . GLY A 1 87 ? -6.243 8.817 7.948 1.00 64.31 87 GLY A O 1
ATOM 672 N N . ALA A 1 88 ? -6.361 6.865 6.826 1.00 76.94 88 ALA A N 1
ATOM 673 C CA . ALA A 1 88 ? -4.931 6.649 6.666 1.00 76.94 88 ALA A CA 1
ATOM 674 C C . ALA A 1 88 ? -4.596 6.609 5.167 1.00 76.94 88 ALA A C 1
ATOM 676 O O . ALA A 1 88 ? -5.248 5.874 4.420 1.00 76.94 88 ALA A O 1
ATOM 677 N N . PRO A 1 89 ? -3.596 7.372 4.703 1.00 82.44 89 PRO A N 1
ATOM 678 C CA . PRO A 1 89 ? -3.126 7.253 3.331 1.00 82.44 89 PRO A CA 1
ATOM 679 C C . PRO A 1 89 ? -2.549 5.851 3.092 1.00 82.44 89 PRO A C 1
ATOM 681 O O . PRO A 1 89 ? -1.833 5.305 3.935 1.00 82.44 89 PRO A O 1
ATOM 684 N N . VAL A 1 90 ? -2.873 5.279 1.933 1.00 86.31 90 VAL A N 1
ATOM 685 C CA . VAL A 1 90 ? -2.406 3.968 1.481 1.00 86.31 90 VAL A CA 1
ATOM 686 C C . VAL A 1 90 ? -1.579 4.169 0.225 1.00 86.31 90 VAL A C 1
ATOM 688 O O . VAL A 1 90 ? -2.083 4.515 -0.842 1.00 86.31 90 VAL A O 1
ATOM 691 N N . ARG A 1 91 ? -0.280 3.935 0.322 1.00 88.25 91 ARG A N 1
ATOM 692 C CA . ARG A 1 91 ? 0.598 3.984 -0.839 1.00 88.25 91 ARG A CA 1
ATOM 693 C C . ARG A 1 91 ? 0.843 2.576 -1.329 1.00 88.25 91 ARG A C 1
ATOM 695 O O . ARG A 1 91 ? 1.307 1.733 -0.572 1.00 88.25 91 ARG A O 1
ATOM 702 N N . VAL A 1 92 ? 0.614 2.346 -2.612 1.00 89.19 92 VAL A N 1
ATOM 703 C CA . VAL A 1 92 ? 0.935 1.072 -3.250 1.00 89.19 92 VAL A CA 1
ATOM 704 C C . VAL A 1 92 ? 2.021 1.314 -4.281 1.00 89.19 92 VAL A C 1
ATOM 706 O O . VAL A 1 92 ? 1.943 2.242 -5.088 1.00 89.19 92 VAL A O 1
ATOM 709 N N . TYR A 1 93 ? 3.060 0.491 -4.259 1.00 89.69 93 TYR A N 1
ATOM 710 C CA . TYR A 1 93 ? 4.135 0.575 -5.234 1.00 89.69 93 TYR A CA 1
ATOM 711 C C . TYR A 1 93 ? 4.613 -0.798 -5.689 1.00 89.69 93 TYR A C 1
ATOM 713 O O . TYR A 1 93 ? 4.553 -1.792 -4.962 1.00 89.69 93 TYR A O 1
ATOM 721 N N . VAL A 1 94 ? 5.117 -0.837 -6.917 1.00 89.12 94 VAL A N 1
ATOM 722 C CA . VAL A 1 94 ? 5.789 -1.983 -7.515 1.00 89.12 94 VAL A CA 1
ATOM 723 C C . VAL A 1 94 ? 7.109 -1.519 -8.113 1.00 89.12 94 VAL A C 1
ATOM 725 O O . VAL A 1 94 ? 7.194 -0.471 -8.75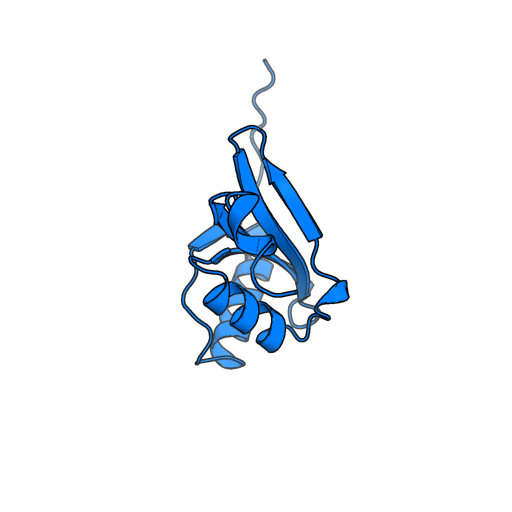2 1.00 89.12 94 VAL A O 1
ATOM 728 N N . VAL A 1 95 ? 8.152 -2.309 -7.892 1.00 85.88 95 VAL A N 1
ATOM 729 C CA . VAL A 1 95 ? 9.440 -2.125 -8.561 1.00 85.88 95 VAL A CA 1
ATOM 730 C C . VAL A 1 95 ? 9.468 -3.102 -9.723 1.00 85.88 95 VAL A C 1
ATOM 732 O O . VAL A 1 95 ? 9.338 -4.310 -9.519 1.00 85.88 95 VAL A O 1
ATOM 735 N N . LEU A 1 96 ? 9.584 -2.577 -10.935 1.00 80.62 96 LEU A N 1
ATOM 736 C CA . LEU A 1 96 ? 9.711 -3.357 -12.154 1.00 80.62 96 LEU A CA 1
ATOM 737 C C . LEU A 1 96 ? 11.129 -3.176 -12.708 1.00 80.62 96 LEU A C 1
ATOM 739 O O . LEU A 1 96 ? 11.703 -2.088 -12.595 1.00 80.62 96 LEU A O 1
ATOM 743 N N . PRO A 1 97 ? 11.716 -4.216 -13.321 1.00 73.25 97 PRO A N 1
ATOM 744 C CA . PRO A 1 97 ? 12.933 -4.018 -14.098 1.00 73.25 97 PRO A CA 1
ATOM 745 C C . PRO A 1 97 ? 12.654 -2.981 -15.194 1.00 73.25 97 PRO A C 1
ATOM 747 O O . PRO A 1 97 ? 11.545 -2.966 -15.740 1.00 73.25 97 PRO A O 1
ATOM 750 N N . ALA A 1 98 ? 13.630 -2.126 -15.529 1.00 64.62 98 ALA A N 1
ATOM 751 C CA . ALA A 1 98 ? 13.465 -1.264 -16.695 1.00 64.62 98 ALA A CA 1
ATOM 752 C C . ALA A 1 98 ? 13.164 -2.133 -17.913 1.00 64.62 98 ALA A C 1
ATOM 754 O O . ALA A 1 98 ? 13.857 -3.119 -18.189 1.00 64.62 98 ALA A O 1
ATOM 755 N N . LEU A 1 99 ? 12.107 -1.771 -18.634 1.00 57.50 99 LEU A N 1
ATOM 756 C CA . LEU A 1 99 ? 11.838 -2.388 -19.919 1.00 57.50 99 LEU A CA 1
ATOM 757 C C . LEU A 1 99 ? 12.995 -2.006 -20.854 1.00 57.50 99 LEU A C 1
ATOM 759 O O . LEU A 1 99 ? 13.302 -0.817 -20.976 1.00 57.50 99 LEU A O 1
ATOM 763 N N . PRO A 1 100 ? 13.653 -2.970 -21.521 1.00 52.62 100 PRO A N 1
ATOM 764 C CA . PRO A 1 100 ? 14.588 -2.625 -22.573 1.00 52.62 100 PRO A CA 1
ATOM 765 C C . PRO A 1 100 ? 13.828 -1.835 -23.642 1.00 52.62 100 PRO A C 1
ATOM 767 O O . PRO A 1 100 ? 12.769 -2.264 -24.103 1.00 52.62 100 PRO A O 1
ATOM 770 N N . VAL A 1 101 ? 14.375 -0.679 -24.028 1.00 54.53 101 VAL A N 1
ATOM 771 C CA . VAL A 1 101 ? 13.786 0.281 -24.987 1.00 54.53 101 VAL A CA 1
ATOM 772 C C . VAL A 1 101 ? 13.367 -0.391 -26.309 1.00 54.53 101 VAL A C 1
ATOM 774 O O . VAL A 1 101 ? 12.460 0.070 -26.996 1.00 54.53 101 VAL A O 1
ATOM 777 N N . GLU A 1 102 ? 13.962 -1.536 -26.635 1.00 50.12 102 GLU A N 1
ATOM 778 C CA . GLU A 1 102 ? 13.687 -2.332 -27.833 1.00 50.12 102 GLU A CA 1
ATOM 779 C C . GLU A 1 102 ? 12.313 -3.036 -27.831 1.00 50.12 102 GLU A C 1
ATOM 781 O O . GLU A 1 102 ? 11.801 -3.369 -28.898 1.00 50.12 102 GLU A O 1
ATOM 786 N N . ALA A 1 103 ? 11.663 -3.222 -26.675 1.00 45.81 103 ALA A N 1
ATOM 787 C CA . ALA A 1 103 ? 10.382 -3.936 -26.586 1.00 45.81 103 ALA A CA 1
ATOM 788 C C . ALA A 1 103 ? 9.157 -3.098 -27.015 1.00 45.81 103 ALA A C 1
ATOM 790 O O . ALA A 1 103 ? 8.089 -3.656 -27.260 1.00 45.81 103 ALA A O 1
ATOM 791 N N . VAL A 1 104 ? 9.295 -1.772 -27.137 1.00 44.19 104 VAL A N 1
ATOM 792 C CA . VAL A 1 104 ? 8.188 -0.863 -27.505 1.00 44.19 104 VAL A CA 1
ATOM 793 C C . VAL A 1 104 ? 8.077 -0.676 -29.029 1.00 44.19 104 VAL A C 1
ATOM 795 O O . VAL A 1 104 ? 7.054 -0.222 -29.531 1.00 44.19 104 VAL A O 1
ATOM 798 N N . ALA A 1 105 ? 9.091 -1.086 -29.797 1.00 43.00 105 ALA A N 1
ATOM 799 C CA . ALA A 1 105 ? 9.166 -0.835 -31.239 1.00 43.00 105 ALA A CA 1
ATOM 800 C C . ALA A 1 105 ? 8.491 -1.898 -32.134 1.00 43.00 105 ALA A C 1
ATOM 802 O O . ALA A 1 105 ? 8.552 -1.772 -33.353 1.00 43.00 105 ALA A O 1
ATOM 803 N N . VAL A 1 106 ? 7.853 -2.939 -31.578 1.00 40.47 106 VAL A N 1
ATOM 804 C CA . VAL A 1 106 ? 7.293 -4.063 -32.373 1.00 40.47 106 VAL A CA 1
ATOM 805 C C . VAL A 1 106 ? 5.755 -4.126 -32.338 1.00 40.47 106 VAL A C 1
ATOM 807 O O . VAL A 1 106 ? 5.158 -5.107 -32.766 1.00 40.47 106 VAL A O 1
ATOM 810 N N . ALA A 1 107 ? 5.085 -3.074 -31.861 1.00 39.81 107 ALA A N 1
ATOM 811 C CA . ALA A 1 107 ? 3.618 -2.997 -31.846 1.00 39.81 107 ALA A CA 1
ATOM 812 C C . ALA A 1 107 ? 3.050 -1.774 -32.596 1.00 39.81 107 ALA A C 1
ATOM 814 O O . ALA A 1 107 ? 1.960 -1.313 -32.258 1.00 39.81 107 ALA A O 1
ATOM 815 N N . ALA A 1 108 ? 3.774 -1.256 -33.597 1.00 37.56 108 ALA A N 1
ATOM 816 C CA . ALA A 1 108 ? 3.299 -0.211 -34.510 1.00 37.56 108 ALA A CA 1
ATOM 817 C C . ALA A 1 108 ? 3.208 -0.731 -35.950 1.00 37.56 108 ALA A C 1
ATOM 819 O O . ALA A 1 108 ? 4.146 -1.446 -36.373 1.00 37.56 108 ALA A O 1
#

Radius of gyration: 16.22 Å; chains: 1; bounding box: 39×25×54 Å

Sequence (108 aa):
MSNIISSETLREQRPALQALDRLAEQHPGLPSAYIAGTRDLDVQVRSATHFEAWREALGIDPMAVDSREWTTGETVLAFVAQAEEAGAPVRVYVVLPALPVEAVAVAA

Organism: Streptomyces kasugaensis (NCBI:txid1946)

pLDDT: mean 76.5, std 16.48, range [37.56, 95.06]

Secondary structure (DSSP, 8-state):
---------TTTTHHHHHHHHHHHHH-TTPPP-EEEEETTEEEEESSHHHHHHHHHHTT--GGG-EEEEETTTEEEEEEEEEETTTTEEEEEEEEEEPPPGGGGTT--